Protein AF-A0A8S0Y8E7-F1 (afdb_monomer_lite)

Secondary structure (DSSP, 8-state):
-HHHHHHHHHHHHTTTSHHHHHHHHHHHHHHHHHHHHHHHTSHHHHS-TTTHHHHHHHHHHHHHHHHHHHHHHHHHHHHHHT-HHHHHHHHHHHHHHHHHHHHHS----GGGTTT-

Foldseek 3Di:
DLLLLVLLLVLLVVVVDNVRSVVSVVSNVVVVVVVVVVVVVPLPVPDPPVCSVVVVVVVVVVVVVCVVVLVVVLVVVCVVVVDPSVSSNVVSVVVVVVVVVVVVPDPPVPVVPVPD

Structure (mmCIF, N/CA/C/O backbone):
data_AF-A0A8S0Y8E7-F1
#
_entry.id   AF-A0A8S0Y8E7-F1
#
loop_
_atom_site.group_PDB
_atom_site.id
_atom_site.type_symbol
_atom_site.label_atom_id
_atom_site.label_alt_id
_atom_site.label_comp_id
_atom_site.label_asym_id
_atom_site.label_entity_id
_atom_site.label_seq_id
_atom_site.pdbx_PDB_ins_code
_atom_site.Cartn_x
_atom_site.Cartn_y
_atom_site.Cartn_z
_atom_site.occupancy
_atom_site.B_iso_or_equiv
_atom_site.auth_seq_id
_atom_site.auth_comp_id
_atom_site.auth_asym_id
_atom_site.auth_atom_id
_atom_site.pdbx_PDB_model_num
ATOM 1 N N . MET A 1 1 ? -1.283 -5.811 3.155 1.00 82.06 1 MET A N 1
ATOM 2 C CA . MET A 1 1 ? -0.397 -4.783 2.542 1.00 82.06 1 MET A CA 1
ATOM 3 C C . MET A 1 1 ? 0.954 -5.331 2.067 1.00 82.06 1 MET A C 1
ATOM 5 O O . MET A 1 1 ? 1.274 -5.126 0.906 1.00 82.06 1 MET A O 1
ATOM 9 N N . ILE A 1 2 ? 1.731 -6.058 2.885 1.00 86.06 2 ILE A N 1
ATOM 10 C CA . ILE A 1 2 ? 3.048 -6.605 2.469 1.00 86.06 2 ILE A CA 1
ATOM 11 C C . ILE A 1 2 ? 2.939 -7.553 1.265 1.00 86.06 2 ILE A C 1
ATOM 13 O O . ILE A 1 2 ? 3.641 -7.371 0.274 1.00 86.06 2 ILE A O 1
ATOM 17 N N . PHE A 1 3 ? 2.012 -8.517 1.305 1.00 87.06 3 PHE A N 1
ATOM 18 C CA . PHE A 1 3 ? 1.779 -9.439 0.185 1.00 87.06 3 PHE A CA 1
ATOM 19 C C . PHE A 1 3 ? 1.367 -8.719 -1.107 1.00 87.06 3 PHE A C 1
ATOM 21 O O . PHE A 1 3 ? 1.803 -9.098 -2.189 1.00 87.06 3 PHE A O 1
ATOM 28 N N . PHE A 1 4 ? 0.611 -7.623 -0.992 1.00 87.50 4 PHE A N 1
ATOM 29 C CA . PHE A 1 4 ? 0.233 -6.788 -2.132 1.00 87.50 4 PHE A CA 1
ATOM 30 C C . PHE A 1 4 ? 1.457 -6.113 -2.770 1.00 87.50 4 PHE A C 1
ATOM 32 O O . PHE A 1 4 ? 1.660 -6.221 -3.979 1.00 87.50 4 PHE A O 1
ATOM 39 N N . ALA A 1 5 ? 2.325 -5.502 -1.955 1.00 87.06 5 ALA A N 1
ATOM 40 C CA . ALA A 1 5 ? 3.561 -4.877 -2.427 1.00 87.06 5 ALA A CA 1
ATOM 41 C C . ALA A 1 5 ? 4.530 -5.893 -3.068 1.00 87.06 5 ALA A C 1
ATOM 43 O O . ALA A 1 5 ? 5.136 -5.607 -4.105 1.00 87.06 5 ALA A O 1
ATOM 44 N N . LEU A 1 6 ? 4.640 -7.100 -2.497 1.00 89.50 6 LEU A N 1
ATOM 45 C CA . LEU A 1 6 ? 5.446 -8.186 -3.066 1.00 89.50 6 LEU A CA 1
ATOM 46 C C . LEU A 1 6 ? 4.912 -8.629 -4.429 1.00 89.50 6 LEU A C 1
ATOM 48 O O . LEU A 1 6 ? 5.691 -8.774 -5.368 1.00 89.50 6 LEU A O 1
ATOM 52 N N . SER A 1 7 ? 3.593 -8.786 -4.557 1.00 87.25 7 SER A N 1
ATOM 53 C CA . SER A 1 7 ? 2.958 -9.187 -5.815 1.00 87.25 7 SER A CA 1
ATOM 54 C C . SER A 1 7 ? 3.204 -8.167 -6.933 1.00 87.25 7 SER A C 1
ATOM 56 O O . SER A 1 7 ? 3.567 -8.544 -8.046 1.00 87.25 7 SER A O 1
ATOM 58 N N . LEU A 1 8 ? 3.109 -6.866 -6.629 1.00 88.00 8 LEU A N 1
ATOM 59 C CA . LEU A 1 8 ? 3.435 -5.799 -7.585 1.00 88.00 8 LEU A CA 1
ATOM 60 C C . LEU A 1 8 ? 4.916 -5.818 -7.993 1.00 88.00 8 LEU A C 1
ATOM 62 O O . LEU A 1 8 ? 5.238 -5.724 -9.176 1.00 88.00 8 LEU A O 1
ATOM 66 N N . THR A 1 9 ? 5.821 -6.011 -7.033 1.00 88.38 9 THR A N 1
ATOM 67 C CA . THR A 1 9 ? 7.270 -6.079 -7.291 1.00 88.38 9 THR A CA 1
ATOM 68 C C . THR A 1 9 ? 7.636 -7.293 -8.156 1.00 88.38 9 THR A C 1
ATOM 70 O O . THR A 1 9 ? 8.441 -7.180 -9.085 1.00 88.38 9 THR A O 1
ATOM 73 N N . PHE A 1 10 ? 7.038 -8.460 -7.891 1.00 87.81 10 PHE A N 1
ATOM 74 C CA . PHE A 1 10 ? 7.271 -9.665 -8.689 1.00 87.81 10 PHE A CA 1
ATOM 75 C C . PHE A 1 10 ? 6.693 -9.553 -10.099 1.00 87.81 10 PHE A C 1
ATOM 77 O O . PHE A 1 10 ? 7.344 -10.002 -11.042 1.00 87.81 10 PHE A O 1
ATOM 84 N N . SER A 1 11 ? 5.544 -8.892 -10.269 1.00 89.69 11 SER A N 1
ATOM 85 C CA . SER A 1 11 ? 4.978 -8.627 -11.597 1.00 89.69 11 SER A CA 1
ATOM 86 C C . SER A 1 11 ? 5.977 -7.918 -12.524 1.00 89.69 11 SER A C 1
ATOM 88 O O . SER A 1 11 ? 6.164 -8.345 -13.666 1.00 89.69 11 SER A O 1
ATOM 90 N N . VAL A 1 12 ? 6.699 -6.912 -12.011 1.00 87.00 12 VAL A N 1
ATOM 91 C CA . VAL A 1 12 ? 7.732 -6.184 -12.772 1.00 87.00 12 VAL A CA 1
ATOM 92 C C . VAL A 1 12 ? 8.943 -7.069 -13.069 1.00 87.00 12 VAL A C 1
ATOM 94 O O . VAL A 1 12 ? 9.430 -7.103 -14.200 1.00 87.00 12 VAL A O 1
ATOM 97 N N . LYS A 1 13 ? 9.432 -7.823 -12.074 1.00 86.75 13 LYS A N 1
ATOM 98 C CA . LYS A 1 13 ? 10.605 -8.698 -12.253 1.00 86.75 13 LYS A CA 1
ATOM 99 C C . LYS A 1 13 ? 10.387 -9.787 -13.303 1.00 86.75 13 LYS A C 1
ATOM 101 O O . LYS A 1 13 ? 11.333 -10.149 -13.996 1.00 86.75 13 LYS A O 1
ATOM 106 N N . PHE A 1 14 ? 9.162 -10.290 -13.436 1.00 86.62 14 PHE A N 1
ATOM 107 C CA . PHE A 1 14 ? 8.825 -11.353 -14.381 1.00 86.62 14 PHE A CA 1
ATOM 108 C C . PHE A 1 14 ? 8.255 -10.852 -15.716 1.00 86.62 14 PHE A C 1
ATOM 110 O O . PHE A 1 14 ? 7.732 -11.667 -16.473 1.00 86.62 14 PHE A O 1
ATOM 117 N N . LYS A 1 15 ? 8.437 -9.565 -16.071 1.00 81.12 15 LYS A N 1
ATOM 118 C CA . LYS A 1 15 ? 7.874 -8.972 -17.305 1.00 81.12 15 LYS A CA 1
ATOM 119 C C . LYS A 1 15 ? 8.235 -9.693 -18.607 1.00 81.12 15 LYS A C 1
ATOM 121 O O . LYS A 1 15 ? 7.530 -9.547 -19.598 1.00 81.12 15 LYS A O 1
ATOM 126 N N . ALA A 1 16 ? 9.325 -10.466 -18.613 1.00 83.00 16 ALA A N 1
ATOM 127 C CA . ALA A 1 16 ? 9.723 -11.291 -19.752 1.00 83.00 16 ALA A CA 1
ATOM 128 C C . ALA A 1 16 ? 8.691 -12.388 -20.084 1.00 83.00 16 ALA A C 1
ATOM 130 O O . ALA A 1 16 ? 8.567 -12.773 -21.242 1.00 83.00 16 ALA A O 1
ATOM 131 N N . ASN A 1 17 ? 7.931 -12.863 -19.090 1.00 88.12 17 ASN A N 1
ATOM 132 C CA . ASN A 1 17 ? 6.866 -13.850 -19.249 1.00 88.12 17 ASN A CA 1
ATOM 133 C C . ASN A 1 17 ? 5.516 -13.225 -18.874 1.00 88.12 17 ASN A C 1
ATOM 135 O O . ASN A 1 17 ? 5.130 -13.211 -17.704 1.00 88.12 17 ASN A O 1
ATOM 139 N N . ILE A 1 18 ? 4.775 -12.760 -19.885 1.00 88.00 18 ILE A N 1
ATOM 140 C CA . ILE A 1 18 ? 3.483 -12.061 -19.733 1.00 88.00 18 ILE A CA 1
ATOM 141 C C . ILE A 1 18 ? 2.507 -12.829 -18.829 1.00 88.00 18 ILE A C 1
ATOM 143 O O . ILE A 1 18 ? 1.891 -12.231 -17.949 1.00 88.00 18 ILE A O 1
ATOM 147 N N . TRP A 1 19 ? 2.396 -14.150 -18.999 1.00 92.25 19 TRP A N 1
ATOM 148 C CA . TRP A 1 19 ? 1.500 -14.994 -18.201 1.00 92.25 19 TRP A CA 1
ATOM 149 C C . TRP A 1 19 ? 1.831 -14.953 -16.706 1.00 92.25 19 TRP A C 1
ATOM 151 O O . TRP A 1 19 ? 0.936 -14.811 -15.876 1.00 92.25 19 TRP A O 1
ATOM 161 N N . THR A 1 20 ? 3.118 -15.012 -16.359 1.00 87.06 20 THR A N 1
ATOM 162 C CA . THR A 1 20 ? 3.581 -14.966 -14.969 1.00 87.06 20 THR A CA 1
ATOM 163 C C . THR A 1 20 ? 3.321 -13.595 -14.347 1.00 87.06 20 THR A C 1
ATOM 165 O O . THR A 1 20 ? 2.785 -13.520 -13.241 1.00 87.06 20 THR A O 1
ATOM 168 N N . SER A 1 21 ? 3.623 -12.504 -15.060 1.00 88.31 21 SER A N 1
ATOM 169 C CA . SER A 1 21 ? 3.301 -11.147 -14.594 1.00 88.31 21 SER A CA 1
ATOM 170 C C . SER A 1 21 ? 1.799 -10.942 -14.402 1.00 88.31 21 SER A C 1
ATOM 172 O O . SER A 1 21 ? 1.382 -10.344 -13.411 1.00 88.31 21 SER A O 1
ATOM 174 N N . TYR A 1 22 ? 0.974 -11.483 -15.300 1.00 89.62 22 TYR A N 1
ATOM 175 C CA . TYR A 1 22 ? -0.479 -11.374 -15.202 1.00 89.62 22 TYR A CA 1
ATOM 176 C C . TYR A 1 22 ? -1.037 -12.082 -13.962 1.00 89.62 22 TYR A C 1
ATOM 178 O O . TYR A 1 22 ? -1.868 -11.513 -13.255 1.00 89.62 22 TYR A O 1
ATOM 186 N N . VAL A 1 23 ? -0.533 -13.276 -13.633 1.00 93.62 23 VAL A N 1
ATOM 187 C CA . VAL A 1 23 ? -0.915 -13.984 -12.398 1.00 93.62 23 VAL A CA 1
ATOM 188 C C . VAL A 1 23 ? -0.565 -13.156 -11.159 1.00 93.62 23 VAL A C 1
ATOM 190 O O . VAL A 1 23 ? -1.394 -13.016 -10.260 1.00 93.62 23 VAL A O 1
ATOM 193 N N . PHE A 1 24 ? 0.623 -12.545 -11.116 1.00 91.12 24 PHE A N 1
ATOM 194 C CA . PHE A 1 24 ? 1.003 -11.669 -10.004 1.00 91.12 24 PHE A CA 1
ATOM 195 C C . PHE A 1 24 ? 0.159 -10.388 -9.931 1.00 91.12 24 PHE A C 1
ATOM 197 O O . PHE A 1 24 ? -0.145 -9.929 -8.829 1.00 91.12 24 PHE A O 1
ATOM 204 N N . LEU A 1 25 ? -0.277 -9.826 -11.061 1.00 89.75 25 LEU A N 1
ATOM 205 C CA . LEU A 1 25 ? -1.231 -8.709 -11.069 1.00 89.75 25 LEU A CA 1
ATOM 206 C C . LEU A 1 25 ? -2.610 -9.129 -10.552 1.00 89.75 25 LEU A C 1
ATOM 208 O O . LEU A 1 25 ? -3.205 -8.408 -9.753 1.00 89.75 25 LEU A O 1
ATOM 212 N N . ALA A 1 26 ? -3.099 -10.306 -10.943 1.00 92.50 26 ALA A N 1
ATOM 213 C CA . ALA A 1 26 ? -4.367 -10.834 -10.450 1.00 92.50 26 ALA A CA 1
ATOM 214 C C . ALA A 1 26 ? -4.326 -11.078 -8.931 1.00 92.50 26 ALA A C 1
ATOM 216 O O . ALA A 1 26 ? -5.235 -10.663 -8.212 1.00 92.50 26 ALA A O 1
ATOM 217 N N . LEU A 1 27 ? -3.235 -11.663 -8.423 1.00 91.25 27 LEU A N 1
ATOM 218 C CA . LEU A 1 27 ? -3.002 -11.820 -6.982 1.00 91.25 27 LEU A CA 1
ATOM 219 C C . LEU A 1 27 ? -2.957 -10.471 -6.259 1.00 91.25 27 LEU A C 1
ATOM 221 O O . LEU A 1 27 ? -3.520 -10.330 -5.174 1.00 91.25 27 LEU A O 1
ATOM 225 N N . ALA A 1 28 ? -2.343 -9.460 -6.875 1.00 89.75 28 ALA A N 1
ATOM 226 C CA . ALA A 1 28 ? -2.333 -8.107 -6.340 1.00 89.75 28 ALA A CA 1
ATOM 227 C C . ALA A 1 28 ? -3.771 -7.559 -6.185 1.00 89.75 28 ALA A C 1
ATOM 229 O O . ALA A 1 28 ? -4.097 -6.970 -5.154 1.00 89.75 28 ALA A O 1
ATOM 230 N N . GLY A 1 29 ? -4.650 -7.846 -7.153 1.00 88.44 29 GLY A N 1
ATOM 231 C CA . GLY A 1 29 ? -6.087 -7.558 -7.089 1.00 88.44 29 GLY A CA 1
ATOM 232 C C . GLY A 1 29 ? -6.807 -8.243 -5.920 1.00 88.44 29 GLY A C 1
ATOM 233 O O . GLY A 1 29 ? -7.616 -7.623 -5.239 1.00 88.44 29 GLY A O 1
ATOM 234 N N . VAL A 1 30 ? -6.480 -9.496 -5.610 1.00 90.12 30 VAL A N 1
ATOM 235 C CA . VAL A 1 30 ? -7.060 -10.182 -4.440 1.00 90.12 30 VAL A CA 1
ATOM 236 C C . VAL A 1 30 ? -6.627 -9.502 -3.135 1.00 90.12 30 VAL A C 1
ATOM 238 O O . VAL A 1 30 ? -7.451 -9.250 -2.255 1.00 90.12 30 VAL A O 1
ATOM 241 N N . PHE A 1 31 ? -5.347 -9.140 -3.01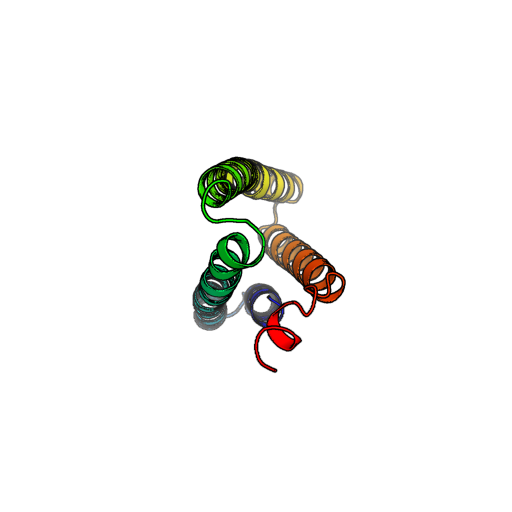6 1.00 88.69 31 PHE A N 1
ATOM 242 C CA . PHE A 1 31 ? -4.809 -8.553 -1.787 1.00 88.69 31 PHE A CA 1
ATOM 243 C C . PHE A 1 31 ? -5.304 -7.133 -1.487 1.00 88.69 31 PHE A C 1
ATOM 245 O O . PHE A 1 31 ? -5.252 -6.721 -0.326 1.00 88.69 31 PHE A O 1
ATOM 252 N N . ILE A 1 32 ? -5.776 -6.373 -2.483 1.00 85.56 32 ILE A N 1
ATOM 253 C CA . ILE A 1 32 ? -6.344 -5.041 -2.222 1.00 85.56 32 ILE A CA 1
ATOM 254 C C . ILE A 1 32 ? -7.708 -5.129 -1.520 1.00 85.56 32 ILE A C 1
ATOM 256 O O . ILE A 1 32 ? -8.016 -4.289 -0.674 1.00 85.56 32 ILE A O 1
ATOM 260 N N . HIS A 1 33 ? -8.499 -6.169 -1.806 1.00 86.12 33 HIS A N 1
ATOM 261 C CA . HIS A 1 33 ? -9.830 -6.342 -1.218 1.00 86.12 33 HIS A CA 1
ATOM 262 C C . HIS A 1 33 ? -9.783 -6.734 0.263 1.00 86.12 33 HIS A C 1
ATOM 264 O O . HIS A 1 33 ? -10.649 -6.316 1.029 1.00 86.12 33 HIS A O 1
ATOM 270 N N . ASP A 1 34 ? -8.752 -7.470 0.680 1.00 82.75 34 ASP A N 1
ATOM 271 C CA . ASP A 1 34 ? -8.552 -7.884 2.075 1.00 82.75 34 ASP A CA 1
ATOM 272 C C . ASP A 1 34 ? -8.424 -6.685 3.036 1.00 82.75 34 ASP A C 1
ATOM 274 O O . ASP A 1 34 ? -8.999 -6.668 4.121 1.00 82.75 34 ASP A O 1
ATOM 278 N N . TYR A 1 35 ? -7.747 -5.616 2.607 1.00 77.25 35 TYR A N 1
ATOM 279 C CA . TYR A 1 35 ? -7.599 -4.404 3.419 1.00 77.25 35 TYR A CA 1
ATOM 280 C C . TYR A 1 35 ? -8.923 -3.645 3.610 1.00 77.25 35 TYR A C 1
ATOM 282 O O . TYR A 1 35 ? -9.154 -3.054 4.668 1.00 77.25 35 TYR A O 1
ATOM 290 N N . TYR A 1 36 ? -9.800 -3.664 2.603 1.00 82.38 36 TYR A N 1
ATOM 291 C CA . TYR A 1 36 ? -11.046 -2.899 2.622 1.00 82.38 36 TYR A CA 1
ATOM 292 C C . TYR A 1 36 ? -11.957 -3.333 3.781 1.00 82.38 36 TYR A C 1
ATOM 294 O O . TYR A 1 36 ? -12.533 -2.486 4.461 1.00 82.38 36 TYR A O 1
ATOM 302 N N . SER A 1 37 ? -12.045 -4.637 4.058 1.00 81.50 37 SER A N 1
ATOM 303 C CA . SER A 1 37 ? -12.906 -5.173 5.122 1.00 81.50 37 SER A CA 1
ATOM 304 C C . SER A 1 37 ? -12.475 -4.703 6.518 1.00 81.50 37 SER A C 1
ATOM 306 O O . SER A 1 37 ? -13.301 -4.217 7.290 1.00 81.50 37 SER A O 1
ATOM 308 N N . SER A 1 38 ? -11.174 -4.766 6.812 1.00 82.44 38 SER A N 1
ATOM 309 C CA . SER A 1 38 ? -10.608 -4.358 8.105 1.00 82.44 38 SER A CA 1
ATOM 310 C C . SER A 1 38 ? -10.706 -2.847 8.329 1.00 82.44 38 SER A C 1
ATOM 312 O O . SER A 1 38 ? -10.922 -2.386 9.451 1.00 82.44 38 SER A O 1
ATOM 314 N N . PHE A 1 39 ? -10.582 -2.058 7.259 1.00 84.19 39 PHE A N 1
ATOM 315 C CA . PHE A 1 39 ? -10.671 -0.605 7.347 1.00 84.19 39 PHE A CA 1
ATOM 316 C C . PHE A 1 39 ? -12.078 -0.134 7.737 1.00 84.19 39 PHE A C 1
ATOM 318 O O . PHE A 1 39 ? -12.222 0.698 8.629 1.00 84.19 39 PHE A O 1
ATOM 325 N N . TRP A 1 40 ? -13.131 -0.694 7.133 1.00 84.44 40 TRP A N 1
ATOM 326 C CA . TRP A 1 40 ? -14.507 -0.252 7.402 1.00 84.44 40 TRP A CA 1
ATOM 327 C C . TRP A 1 40 ? -15.103 -0.776 8.710 1.00 84.44 40 TRP A C 1
ATOM 329 O O . TRP A 1 40 ? -16.096 -0.218 9.177 1.00 84.44 40 TRP A O 1
ATOM 339 N N . SER A 1 41 ? -14.488 -1.774 9.350 1.00 84.38 41 SER A N 1
ATOM 340 C CA . SER A 1 41 ? -14.852 -2.157 10.721 1.00 84.38 41 SER A CA 1
ATOM 341 C C . SER A 1 41 ? -14.373 -1.164 11.782 1.00 84.38 41 SER A C 1
ATOM 343 O O . SER A 1 41 ? -14.869 -1.195 12.903 1.00 84.38 41 SER A O 1
ATOM 345 N N . LEU A 1 42 ? -13.430 -0.279 11.447 1.00 83.12 42 LEU A N 1
ATOM 346 C CA . LEU A 1 42 ? -12.764 0.580 12.422 1.00 83.12 42 LEU A CA 1
ATOM 347 C C . LEU A 1 42 ? -13.594 1.803 12.873 1.00 83.12 42 LEU A C 1
ATOM 349 O O . LEU A 1 42 ? -13.690 2.021 14.080 1.00 83.12 42 LEU A O 1
ATOM 353 N N . PRO A 1 43 ? -14.235 2.590 11.982 1.00 84.31 43 PRO A N 1
ATOM 354 C CA . PRO A 1 43 ? -15.024 3.753 12.392 1.00 84.31 43 PRO A CA 1
ATOM 355 C C . PRO A 1 43 ? -16.108 3.473 13.448 1.00 84.31 43 PRO A C 1
ATOM 357 O O . PRO A 1 43 ? -16.164 4.226 14.418 1.00 84.31 43 PRO A O 1
ATOM 360 N N . PRO A 1 44 ? -16.939 2.413 13.346 1.00 83.50 44 PRO A N 1
ATOM 361 C CA . PRO A 1 44 ? -17.954 2.139 14.367 1.00 83.50 44 PRO A CA 1
ATOM 362 C C . PRO A 1 44 ? -17.370 1.664 15.707 1.00 83.50 44 PRO A C 1
ATOM 364 O O . PRO A 1 44 ? -18.086 1.652 16.699 1.00 83.50 44 PRO A O 1
ATOM 367 N N . MET A 1 45 ? -16.093 1.266 15.754 1.00 82.50 45 MET A N 1
ATOM 368 C CA . MET A 1 45 ? -15.407 0.916 17.006 1.00 82.50 45 MET A CA 1
ATOM 369 C C . MET A 1 45 ? -14.780 2.130 17.700 1.00 82.50 45 MET A C 1
ATOM 371 O O . MET A 1 45 ? -14.543 2.082 18.903 1.00 82.50 45 MET A O 1
ATOM 375 N N . LEU A 1 46 ? -14.462 3.188 16.948 1.00 82.50 46 LEU A N 1
ATOM 376 C CA . LEU A 1 46 ? -13.778 4.379 17.462 1.00 82.50 46 LEU A CA 1
ATOM 377 C C . LEU A 1 46 ? -14.728 5.536 17.780 1.00 82.50 46 LEU A C 1
ATOM 379 O O . LEU A 1 46 ? -14.389 6.390 18.593 1.00 82.50 46 LEU A O 1
ATOM 383 N N . PHE A 1 47 ? -15.884 5.581 17.121 1.00 83.19 47 PHE A N 1
ATOM 384 C CA . PHE A 1 47 ? -16.834 6.682 17.206 1.00 83.19 47 PHE A CA 1
ATOM 385 C C . PHE A 1 47 ? -18.194 6.194 17.702 1.00 83.19 47 PHE A C 1
ATOM 387 O O . PHE A 1 47 ? -18.660 5.130 17.297 1.00 83.19 47 PHE A O 1
ATOM 394 N N . GLU A 1 48 ? -18.850 7.004 18.534 1.00 83.56 48 GLU A N 1
ATOM 395 C CA . GLU A 1 48 ? -20.245 6.786 18.920 1.00 83.56 48 GLU A CA 1
ATOM 396 C C . GLU A 1 48 ? -21.158 6.796 17.686 1.00 83.56 48 GLU A C 1
ATOM 398 O O . GLU A 1 48 ? -20.859 7.429 16.666 1.00 83.56 48 GLU A O 1
ATOM 403 N N . SER A 1 49 ? -22.289 6.093 17.768 1.00 81.94 49 SER A N 1
ATOM 404 C CA . SER A 1 49 ? -23.195 5.890 16.630 1.00 81.94 49 SER A CA 1
ATOM 405 C C . SER A 1 49 ? -23.698 7.190 15.998 1.00 81.94 49 SER A C 1
ATOM 407 O O . SER A 1 49 ? -23.971 7.195 14.801 1.00 81.94 49 SER A O 1
ATOM 409 N N . ASP A 1 50 ? -23.782 8.272 16.776 1.00 87.06 50 ASP A N 1
ATOM 410 C CA . ASP A 1 50 ? -24.274 9.579 16.326 1.00 87.06 50 ASP A CA 1
ATOM 411 C C . ASP A 1 50 ? -23.270 10.307 15.409 1.00 87.06 50 ASP A C 1
ATOM 413 O O . ASP A 1 50 ? -23.653 10.935 14.430 1.00 87.06 50 ASP A O 1
ATOM 417 N N . VAL A 1 51 ? -21.960 10.140 15.644 1.00 89.00 51 VAL A N 1
ATOM 418 C CA . VAL A 1 51 ? -20.890 10.811 14.869 1.00 89.00 51 VAL A CA 1
ATOM 419 C C . VAL A 1 51 ? -20.163 9.880 13.887 1.00 89.00 51 VAL A C 1
ATOM 421 O O . VAL A 1 51 ? -19.345 10.318 13.074 1.00 89.00 51 VAL A O 1
ATOM 424 N N . SER A 1 52 ? -20.468 8.579 13.912 1.00 85.88 52 SER A N 1
ATOM 425 C CA . SER A 1 52 ? -19.850 7.575 13.032 1.00 85.88 52 SER A CA 1
ATOM 426 C C . SER A 1 52 ? -20.148 7.820 11.544 1.00 85.88 52 SER A C 1
ATOM 428 O O . SER A 1 52 ? -19.298 7.565 10.684 1.00 85.88 52 SER A O 1
ATOM 430 N N . GLY A 1 53 ? -21.337 8.344 11.222 1.00 89.38 53 GLY A N 1
ATOM 431 C CA . GLY A 1 53 ? -21.722 8.704 9.853 1.00 89.38 53 GLY A CA 1
ATOM 432 C C . GLY A 1 53 ? -20.847 9.817 9.272 1.00 89.38 53 GLY A C 1
ATOM 433 O O . GLY A 1 53 ? -20.278 9.653 8.189 1.00 89.38 53 GLY A O 1
ATOM 434 N N . ASP A 1 54 ? -20.665 10.894 10.034 1.00 90.38 54 ASP A N 1
ATOM 435 C CA . ASP A 1 54 ? -19.861 12.054 9.640 1.00 90.38 54 ASP A CA 1
ATOM 436 C C . ASP A 1 54 ? -18.384 11.685 9.468 1.00 90.38 54 ASP A C 1
ATOM 438 O O . ASP A 1 54 ? -17.757 12.041 8.465 1.00 90.38 54 ASP A O 1
ATOM 442 N N . ALA A 1 55 ? -17.843 10.877 10.388 1.00 90.19 55 ALA A N 1
ATOM 443 C CA . ALA A 1 55 ? -16.480 10.360 10.289 1.00 90.19 55 ALA A CA 1
ATOM 444 C C . ALA A 1 55 ? -16.272 9.530 9.008 1.00 90.19 55 ALA A C 1
ATOM 446 O O . ALA A 1 55 ? -15.283 9.716 8.293 1.00 90.19 55 ALA A O 1
ATOM 447 N N . ARG A 1 56 ? -17.220 8.645 8.665 1.00 89.38 56 ARG A N 1
ATOM 448 C CA . ARG A 1 56 ? -17.173 7.854 7.420 1.00 89.38 56 ARG A CA 1
ATOM 449 C C . ARG A 1 56 ? -17.264 8.737 6.174 1.00 89.38 56 ARG A C 1
ATOM 451 O O . ARG A 1 56 ? -16.567 8.461 5.196 1.00 89.38 56 ARG A O 1
ATOM 458 N N . GLY A 1 57 ? -18.082 9.789 6.208 1.00 92.44 57 GLY A N 1
ATOM 459 C CA . GLY A 1 57 ? -18.192 10.771 5.126 1.00 92.44 57 GLY A CA 1
ATOM 460 C C . GLY A 1 57 ? -16.880 11.520 4.889 1.00 92.44 57 GLY A C 1
ATOM 461 O O . GLY A 1 57 ? -16.403 11.591 3.754 1.00 92.44 57 GLY A O 1
ATOM 462 N N . PHE A 1 58 ? -16.247 11.995 5.962 1.00 92.81 58 PHE A N 1
ATOM 463 C CA . PHE A 1 58 ? -14.951 12.671 5.898 1.00 92.81 58 PHE A CA 1
ATOM 464 C C . PHE A 1 58 ? -13.844 11.761 5.343 1.00 92.81 58 PHE A C 1
ATOM 466 O O . PHE A 1 58 ? -13.110 12.151 4.432 1.00 92.81 58 PHE A O 1
ATOM 473 N N . ILE A 1 59 ? -13.775 10.515 5.828 1.00 92.00 59 ILE A N 1
ATOM 474 C CA . ILE A 1 59 ? -12.848 9.493 5.321 1.00 92.00 59 ILE A CA 1
ATOM 475 C C . ILE A 1 59 ? -13.047 9.265 3.820 1.00 92.00 59 ILE A C 1
ATOM 477 O O . ILE A 1 59 ? -12.068 9.209 3.077 1.00 92.00 59 ILE A O 1
ATOM 481 N N . ASN A 1 60 ? -14.296 9.151 3.360 1.00 91.62 60 ASN A N 1
ATOM 482 C CA . ASN A 1 60 ? -14.588 8.958 1.942 1.00 91.62 60 ASN A CA 1
ATOM 483 C C . ASN A 1 60 ? -14.149 10.168 1.103 1.00 91.62 60 ASN A C 1
ATOM 485 O O . ASN A 1 60 ? -13.557 9.992 0.042 1.00 91.62 60 ASN A O 1
ATOM 489 N N . GLY A 1 61 ? -14.349 11.390 1.607 1.00 94.38 61 GLY A N 1
ATOM 490 C CA . GLY A 1 61 ? -13.852 12.608 0.962 1.00 94.38 61 GLY A CA 1
ATOM 491 C C . GLY A 1 61 ? -12.333 12.583 0.755 1.00 94.38 61 GLY A C 1
ATOM 492 O O . GLY A 1 61 ? -11.855 12.806 -0.359 1.00 94.38 61 GLY A O 1
ATOM 493 N N . ILE A 1 62 ? -11.572 12.222 1.794 1.00 94.69 62 ILE A N 1
ATOM 494 C CA . ILE A 1 62 ? -10.114 12.031 1.686 1.00 94.69 62 ILE A CA 1
ATOM 495 C C . ILE A 1 62 ? -9.779 10.882 0.725 1.00 94.69 62 ILE A C 1
ATOM 497 O O . ILE A 1 62 ? -8.854 11.003 -0.079 1.00 94.69 62 ILE A O 1
ATOM 501 N N . GLY A 1 63 ? -10.537 9.785 0.767 1.00 90.62 63 GLY A N 1
ATOM 502 C CA . GLY A 1 63 ? -10.377 8.641 -0.131 1.00 90.62 63 GLY A CA 1
ATOM 503 C C . GLY A 1 63 ? -10.518 9.026 -1.604 1.00 90.62 63 GLY A C 1
ATOM 504 O O . GLY A 1 63 ? -9.674 8.651 -2.418 1.00 90.62 63 GLY A O 1
ATOM 505 N N . CYS A 1 64 ? -11.520 9.836 -1.947 1.00 93.44 64 CYS A N 1
ATOM 506 C CA . CYS A 1 64 ? -11.703 10.362 -3.299 1.00 93.44 64 CYS A CA 1
ATOM 507 C C . CYS A 1 64 ? -10.542 11.271 -3.728 1.00 93.44 64 CYS A C 1
ATOM 509 O O . CYS A 1 64 ? -10.059 11.149 -4.855 1.00 93.44 64 CYS A O 1
ATOM 511 N N . LEU A 1 65 ? -10.048 12.136 -2.834 1.00 95.12 65 LEU A N 1
ATOM 512 C CA . LEU A 1 65 ? -8.874 12.973 -3.110 1.00 95.12 65 LEU A CA 1
ATOM 513 C C . LEU A 1 65 ? -7.623 12.125 -3.362 1.00 95.12 65 LEU A C 1
ATOM 515 O O . LEU A 1 65 ? -6.906 12.361 -4.333 1.00 95.12 65 LEU A O 1
ATOM 519 N N . GLY A 1 66 ? -7.385 11.099 -2.542 1.00 90.75 66 GLY A N 1
ATOM 520 C CA . GLY A 1 66 ? -6.295 10.145 -2.753 1.00 90.75 66 GLY A CA 1
ATOM 521 C C . GLY A 1 66 ? -6.438 9.374 -4.069 1.00 90.75 66 GLY A C 1
ATOM 522 O O . GLY A 1 66 ? -5.455 9.201 -4.790 1.00 90.75 66 GLY A O 1
ATOM 523 N N . GLY A 1 67 ? -7.665 8.979 -4.420 1.00 90.06 67 GLY A N 1
ATOM 524 C CA . GLY A 1 67 ? -7.993 8.318 -5.685 1.00 90.06 67 GLY A CA 1
ATOM 525 C C . GLY A 1 67 ? -7.757 9.190 -6.921 1.00 90.06 67 GLY A C 1
ATOM 526 O O . GLY A 1 67 ? -7.472 8.656 -7.988 1.00 90.06 67 GLY A O 1
ATOM 527 N N . PHE A 1 68 ? -7.810 10.516 -6.780 1.00 93.00 68 PHE A N 1
ATOM 528 C CA . PHE A 1 68 ? -7.455 11.456 -7.842 1.00 93.00 68 PHE A CA 1
ATOM 529 C C . PHE A 1 68 ? -5.945 11.742 -7.885 1.00 93.00 68 PHE A C 1
ATOM 531 O O . PHE A 1 68 ? -5.308 11.616 -8.931 1.00 93.00 68 PHE A O 1
ATOM 538 N N . ILE A 1 69 ? -5.353 12.091 -6.739 1.00 94.44 69 ILE A N 1
ATOM 539 C CA . ILE A 1 69 ? -3.949 12.517 -6.639 1.00 94.44 69 ILE A CA 1
ATOM 540 C C . ILE A 1 69 ? -2.989 11.356 -6.930 1.00 94.44 69 ILE A C 1
ATOM 542 O O . ILE A 1 69 ? -1.977 11.550 -7.603 1.00 94.44 69 ILE A O 1
ATOM 546 N N . GLY A 1 70 ? -3.294 10.146 -6.453 1.00 91.19 70 GLY A N 1
ATOM 547 C CA . GLY A 1 70 ? -2.421 8.978 -6.585 1.00 91.19 70 GLY A CA 1
ATOM 548 C C . GLY A 1 70 ? -2.099 8.625 -8.044 1.00 91.19 70 GLY A C 1
ATOM 549 O O . GLY A 1 70 ? -0.929 8.691 -8.431 1.00 91.19 70 GLY A O 1
ATOM 550 N N . PRO A 1 71 ? -3.102 8.296 -8.883 1.00 91.25 71 PRO A N 1
ATOM 551 C CA . PRO A 1 71 ? -2.887 7.988 -10.296 1.00 91.25 71 PRO A CA 1
ATOM 552 C C . PRO A 1 71 ? -2.288 9.157 -11.079 1.00 91.25 71 PRO A C 1
ATOM 554 O O . PRO A 1 71 ? -1.470 8.928 -11.967 1.00 91.25 71 PRO A O 1
ATOM 557 N N . TYR A 1 72 ? -2.644 10.399 -10.734 1.00 93.06 72 TYR A N 1
ATOM 558 C CA . TYR A 1 72 ? -2.073 11.589 -11.362 1.00 93.06 72 TYR A CA 1
ATOM 559 C C . TYR A 1 72 ? -0.557 11.683 -11.140 1.00 93.06 72 TYR A C 1
ATOM 561 O O . TYR A 1 72 ? 0.202 11.801 -12.102 1.00 93.06 72 TYR A O 1
ATOM 569 N N . LEU A 1 73 ? -0.094 11.560 -9.891 1.00 92.00 73 LEU A N 1
ATOM 570 C CA . LEU A 1 73 ? 1.337 11.599 -9.570 1.00 92.00 73 LEU A CA 1
ATOM 571 C C . LEU A 1 73 ? 2.095 10.420 -10.189 1.00 92.00 73 LEU A C 1
ATOM 573 O O . LEU A 1 73 ? 3.166 10.613 -10.764 1.00 92.00 73 LEU A O 1
ATOM 577 N N . VAL A 1 74 ? 1.533 9.209 -10.112 1.00 92.06 74 VAL A N 1
ATOM 578 C CA . VAL A 1 74 ? 2.134 8.017 -10.731 1.00 92.06 74 VAL A CA 1
ATOM 579 C C . VAL A 1 74 ? 2.252 8.199 -12.247 1.00 92.06 74 VAL A C 1
ATOM 581 O O . VAL A 1 74 ? 3.316 7.945 -12.810 1.00 92.06 74 VAL A O 1
ATOM 584 N N . GLY A 1 75 ? 1.202 8.703 -12.899 1.00 90.56 75 GLY A N 1
ATOM 585 C CA . GLY A 1 75 ? 1.183 8.977 -14.334 1.00 90.56 75 GLY A CA 1
ATOM 586 C C . GLY A 1 75 ? 2.194 10.045 -14.754 1.00 90.56 75 GLY A C 1
ATOM 587 O O . GLY A 1 75 ? 2.907 9.854 -15.742 1.00 90.56 75 GLY A O 1
ATOM 588 N N . LEU A 1 76 ? 2.326 11.132 -13.984 1.00 92.81 76 LEU A N 1
ATOM 589 C CA . LEU A 1 76 ? 3.354 12.148 -14.224 1.00 92.81 76 LEU A CA 1
ATOM 590 C C . LEU A 1 76 ? 4.753 11.533 -14.170 1.00 92.81 76 LEU A C 1
ATOM 592 O O . LEU A 1 76 ? 5.532 11.703 -15.107 1.00 92.81 76 LEU A O 1
ATOM 596 N N . VAL A 1 77 ? 5.065 10.773 -13.118 1.00 90.62 77 VAL A N 1
ATOM 597 C CA . VAL A 1 77 ? 6.388 10.150 -12.983 1.00 90.62 77 VAL A CA 1
ATOM 598 C C . VAL A 1 77 ? 6.647 9.148 -14.107 1.00 90.62 77 VAL A C 1
ATOM 600 O O . VAL A 1 77 ? 7.737 9.151 -14.678 1.00 90.62 77 VAL A O 1
ATOM 603 N N . MET A 1 78 ? 5.656 8.338 -14.489 1.00 91.81 78 MET A N 1
ATOM 604 C CA . MET A 1 78 ? 5.771 7.429 -15.637 1.00 91.81 78 MET A CA 1
ATOM 605 C C . MET A 1 78 ? 6.030 8.182 -16.948 1.00 91.81 78 MET A C 1
ATOM 607 O O . MET A 1 78 ? 6.827 7.717 -17.759 1.00 91.81 78 MET A O 1
ATOM 611 N N . THR A 1 79 ? 5.411 9.350 -17.141 1.00 90.69 79 THR A N 1
ATOM 612 C CA . THR A 1 79 ? 5.597 10.183 -18.342 1.00 90.69 79 THR A CA 1
ATOM 613 C C . THR A 1 79 ? 6.999 10.789 -18.390 1.00 90.69 79 THR A C 1
ATOM 615 O O . THR A 1 79 ? 7.664 10.724 -19.420 1.00 90.69 79 THR A O 1
ATOM 618 N N . TYR A 1 80 ? 7.495 11.321 -17.269 1.00 90.44 80 TYR A N 1
ATOM 619 C CA . TYR A 1 80 ? 8.851 11.878 -17.193 1.00 90.44 80 TYR A CA 1
ATOM 620 C C . TYR A 1 80 ? 9.945 10.811 -17.312 1.00 90.44 80 TYR A C 1
ATOM 622 O O . TYR A 1 80 ? 10.998 11.067 -17.893 1.00 90.44 80 TYR A O 1
ATOM 630 N N . THR A 1 81 ? 9.713 9.619 -16.763 1.00 88.94 81 THR A N 1
ATOM 631 C CA . THR A 1 81 ? 10.701 8.528 -16.763 1.00 88.94 81 THR A CA 1
ATOM 632 C C . THR A 1 81 ? 10.596 7.595 -17.970 1.00 88.94 81 THR A C 1
ATOM 634 O O . THR A 1 81 ? 11.482 6.764 -18.160 1.00 88.94 81 THR A O 1
ATOM 637 N N . ASN A 1 82 ? 9.538 7.714 -18.782 1.00 86.62 82 ASN A N 1
ATOM 638 C CA . ASN A 1 82 ? 9.203 6.804 -19.886 1.00 86.62 82 ASN A CA 1
ATOM 639 C C . ASN A 1 82 ? 9.193 5.313 -19.489 1.00 86.62 82 ASN A C 1
ATOM 641 O O . ASN A 1 82 ? 9.466 4.438 -20.311 1.00 86.62 82 ASN A O 1
ATOM 645 N N . SER A 1 83 ? 8.889 5.000 -18.225 1.00 83.81 83 SER A N 1
ATOM 646 C CA . SER A 1 83 ? 8.952 3.632 -17.710 1.00 83.81 83 SER A CA 1
ATOM 647 C C . SER A 1 83 ? 7.768 3.295 -16.814 1.00 83.81 83 SER A C 1
ATOM 649 O O . SER A 1 83 ? 7.576 3.864 -15.738 1.00 83.81 83 SER A O 1
ATOM 651 N N . SER A 1 84 ? 6.993 2.300 -17.240 1.00 82.38 84 SER A N 1
ATOM 652 C CA . SER A 1 84 ? 5.873 1.761 -16.465 1.00 82.38 84 SER A CA 1
ATOM 653 C C . SER A 1 84 ? 6.326 0.957 -15.243 1.00 82.38 84 SER A C 1
ATOM 655 O O . SER A 1 84 ? 5.596 0.878 -14.255 1.00 82.38 84 SER A O 1
ATOM 657 N N . ASP A 1 85 ? 7.548 0.419 -15.279 1.00 87.00 85 ASP A N 1
ATOM 658 C CA . ASP A 1 85 ? 8.148 -0.337 -14.175 1.00 87.00 85 ASP A CA 1
ATOM 659 C C . ASP A 1 85 ? 8.303 0.560 -12.933 1.00 87.00 85 ASP A C 1
ATOM 661 O O . ASP A 1 85 ? 8.008 0.148 -11.810 1.00 87.00 85 ASP A O 1
ATOM 665 N N . ILE A 1 86 ? 8.692 1.824 -13.139 1.00 86.94 86 ILE A N 1
ATOM 666 C CA . ILE A 1 86 ? 8.854 2.815 -12.065 1.00 86.94 86 ILE A CA 1
ATOM 667 C C . ILE A 1 86 ? 7.510 3.131 -11.402 1.00 86.94 86 ILE A C 1
ATOM 669 O O . ILE A 1 86 ? 7.446 3.233 -10.177 1.00 86.94 86 ILE A O 1
ATOM 673 N N . GLY A 1 87 ? 6.425 3.208 -12.177 1.00 86.25 87 GLY A N 1
ATOM 674 C CA . GLY A 1 87 ? 5.079 3.405 -11.633 1.00 86.25 87 GLY A CA 1
ATOM 675 C C . GLY A 1 87 ? 4.667 2.286 -10.673 1.00 86.25 87 GLY A C 1
ATOM 676 O O . GLY A 1 87 ? 4.176 2.554 -9.575 1.00 86.25 87 GLY A O 1
ATOM 677 N N . MET A 1 88 ? 4.945 1.029 -11.034 1.00 86.81 88 MET A N 1
ATOM 678 C CA . MET A 1 88 ? 4.657 -0.122 -10.170 1.00 86.81 88 MET A CA 1
ATOM 679 C C . MET A 1 88 ? 5.509 -0.129 -8.892 1.00 86.81 88 MET A C 1
ATOM 681 O O . MET A 1 88 ? 4.994 -0.454 -7.820 1.00 86.81 88 MET A O 1
ATOM 685 N N . TYR A 1 89 ? 6.781 0.275 -8.967 1.00 87.75 89 TYR A N 1
ATOM 686 C CA . TYR A 1 89 ? 7.623 0.406 -7.773 1.00 87.75 89 TYR A CA 1
ATOM 687 C C . TYR A 1 89 ? 7.149 1.518 -6.836 1.00 87.75 89 TYR A C 1
ATOM 689 O O . TYR A 1 89 ? 7.139 1.321 -5.622 1.00 87.75 89 TYR A O 1
ATOM 697 N N . ILE A 1 90 ? 6.704 2.657 -7.370 1.00 88.94 90 ILE A N 1
ATOM 698 C CA . ILE A 1 90 ? 6.139 3.746 -6.561 1.00 88.94 90 ILE A CA 1
ATOM 699 C C . ILE A 1 90 ? 4.894 3.265 -5.814 1.00 88.94 90 ILE A C 1
ATOM 701 O O . ILE A 1 90 ? 4.785 3.487 -4.608 1.00 88.94 90 ILE A O 1
ATOM 705 N N . LEU A 1 91 ? 3.997 2.545 -6.495 1.00 89.19 91 LEU A N 1
ATOM 706 C CA . LEU A 1 91 ? 2.827 1.939 -5.854 1.00 89.19 91 LEU A CA 1
ATOM 707 C C . LEU A 1 91 ? 3.239 0.980 -4.727 1.00 89.19 91 LEU A C 1
ATOM 709 O O . LEU A 1 91 ? 2.697 1.062 -3.624 1.00 89.19 91 LEU A O 1
ATOM 713 N N . ALA A 1 92 ? 4.236 0.120 -4.958 1.00 88.31 92 ALA A N 1
ATOM 714 C CA . ALA A 1 92 ? 4.754 -0.781 -3.930 1.00 88.31 92 ALA A CA 1
ATOM 715 C C . ALA A 1 92 ? 5.346 -0.025 -2.722 1.00 88.31 92 ALA A C 1
ATOM 717 O O . ALA A 1 92 ? 5.076 -0.396 -1.580 1.00 88.31 92 ALA A O 1
ATOM 718 N N . ILE A 1 93 ? 6.098 1.057 -2.946 1.00 88.88 93 ILE A N 1
ATOM 719 C CA . ILE A 1 93 ? 6.687 1.879 -1.875 1.00 88.88 93 ILE A CA 1
ATOM 720 C C . ILE A 1 93 ? 5.596 2.553 -1.036 1.00 88.88 93 ILE A C 1
ATOM 722 O O . ILE A 1 93 ? 5.637 2.477 0.192 1.00 88.88 93 ILE A O 1
ATOM 72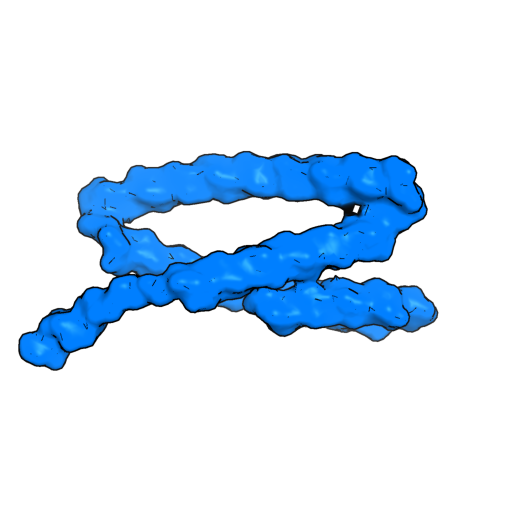6 N N . VAL A 1 94 ? 4.592 3.164 -1.671 1.00 89.50 94 VAL A N 1
ATOM 727 C CA . VAL A 1 94 ? 3.474 3.811 -0.961 1.00 89.50 94 VAL A CA 1
ATOM 728 C C . VAL A 1 94 ? 2.706 2.799 -0.102 1.00 89.50 94 VAL A C 1
ATOM 730 O O . VAL A 1 94 ? 2.334 3.105 1.032 1.00 89.50 94 VAL A O 1
ATOM 733 N N . LEU A 1 95 ? 2.538 1.564 -0.583 1.00 88.44 95 LEU A N 1
ATOM 734 C CA . LEU A 1 95 ? 1.932 0.479 0.196 1.00 88.44 95 LEU A CA 1
ATOM 735 C C . LEU A 1 95 ? 2.769 0.070 1.411 1.00 88.44 95 LEU A C 1
ATOM 737 O O . LEU A 1 95 ? 2.207 -0.216 2.470 1.00 88.44 95 LEU A O 1
ATOM 741 N N . LEU A 1 96 ? 4.096 0.038 1.279 1.00 89.25 96 LEU A N 1
ATOM 742 C CA . LEU A 1 96 ? 4.991 -0.250 2.401 1.00 89.25 96 LEU A CA 1
ATOM 743 C C . LEU A 1 96 ? 4.970 0.873 3.441 1.00 89.25 96 LEU A C 1
ATOM 745 O O . LEU A 1 96 ? 4.937 0.581 4.635 1.00 89.25 96 LEU A O 1
ATOM 749 N N . ILE A 1 97 ? 4.904 2.134 3.007 1.00 89.50 97 ILE A N 1
ATOM 750 C CA . ILE A 1 97 ? 4.716 3.282 3.903 1.00 89.50 97 ILE A CA 1
ATOM 751 C C . ILE A 1 97 ? 3.390 3.138 4.659 1.00 89.50 97 ILE A C 1
ATOM 753 O O . ILE A 1 97 ? 3.371 3.216 5.885 1.00 89.50 97 ILE A O 1
ATOM 757 N N . GLY A 1 98 ? 2.291 2.838 3.960 1.00 86.38 98 GLY A N 1
ATOM 758 C CA . GLY A 1 98 ? 0.997 2.577 4.596 1.00 86.38 98 GLY A CA 1
ATOM 759 C C . GLY A 1 98 ? 1.051 1.418 5.59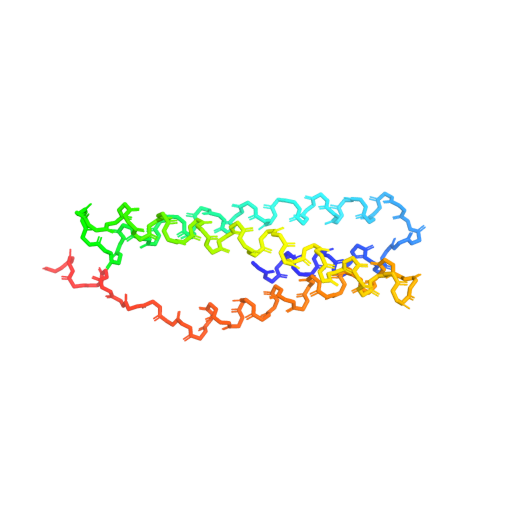8 1.00 86.38 98 GLY A C 1
ATOM 760 O O . GLY A 1 98 ? 0.495 1.515 6.691 1.00 86.38 98 GLY A O 1
ATOM 761 N N . CYS A 1 99 ? 1.771 0.343 5.270 1.00 85.88 99 CYS A N 1
ATOM 762 C CA . CYS A 1 99 ? 1.990 -0.776 6.184 1.00 85.88 99 CYS A CA 1
ATOM 763 C C . CYS A 1 99 ? 2.765 -0.353 7.436 1.00 85.88 99 CYS A C 1
ATOM 765 O O . CYS A 1 99 ? 2.423 -0.776 8.538 1.00 85.88 99 CYS A O 1
ATOM 767 N N . PHE A 1 100 ? 3.790 0.483 7.273 1.00 88.56 100 PHE A N 1
ATOM 768 C CA . PHE A 1 100 ? 4.561 1.023 8.384 1.00 88.56 100 PHE A CA 1
ATOM 769 C C . PHE A 1 100 ? 3.678 1.871 9.305 1.00 88.56 100 PHE A C 1
ATOM 771 O O . PHE A 1 100 ? 3.647 1.619 10.505 1.00 88.56 100 PHE A O 1
ATOM 778 N N . PHE A 1 101 ? 2.881 2.793 8.757 1.00 85.62 101 PHE A N 1
ATOM 779 C CA . PHE A 1 101 ? 1.939 3.585 9.557 1.00 85.62 101 PHE A CA 1
ATOM 780 C C . PHE A 1 101 ? 0.933 2.710 10.313 1.00 85.62 101 PHE A C 1
ATOM 782 O O . PHE A 1 101 ? 0.746 2.909 11.510 1.00 85.62 101 PHE 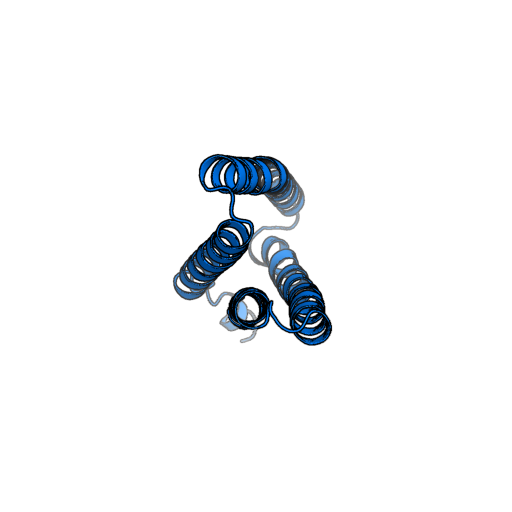A O 1
ATOM 789 N N . ASN A 1 102 ? 0.343 1.703 9.661 1.00 82.06 102 ASN A N 1
ATOM 790 C CA . ASN A 1 102 ? -0.559 0.762 10.335 1.00 82.06 102 ASN A CA 1
ATOM 791 C C . ASN A 1 102 ? 0.142 -0.028 11.453 1.00 82.06 102 ASN A C 1
ATOM 793 O O . ASN A 1 102 ? -0.465 -0.285 12.485 1.00 82.06 102 ASN A O 1
ATOM 797 N N . ALA A 1 103 ? 1.411 -0.405 11.279 1.00 82.75 103 ALA A N 1
ATOM 798 C CA . ALA A 1 103 ? 2.170 -1.114 12.310 1.00 82.75 103 ALA A CA 1
ATOM 799 C C . ALA A 1 103 ? 2.536 -0.215 13.507 1.00 82.75 103 ALA A C 1
ATOM 801 O O . ALA A 1 103 ? 2.591 -0.686 14.644 1.00 82.75 103 ALA A O 1
ATOM 802 N N . VAL A 1 104 ? 2.796 1.071 13.256 1.00 83.25 104 VAL A N 1
ATOM 803 C CA . VAL A 1 104 ? 3.124 2.063 14.292 1.00 83.25 104 VAL A CA 1
ATOM 804 C C . VAL A 1 104 ? 1.882 2.454 15.095 1.00 83.25 104 VAL A C 1
ATOM 806 O O . VAL A 1 104 ? 1.958 2.608 16.316 1.00 83.25 104 VAL A O 1
ATOM 809 N N . ILE A 1 105 ? 0.732 2.581 14.431 1.00 78.12 105 ILE A N 1
ATOM 810 C CA . ILE A 1 105 ? -0.544 2.893 15.073 1.00 78.12 105 ILE A CA 1
ATOM 811 C C . ILE A 1 105 ? -1.070 1.618 15.743 1.00 78.12 105 ILE A C 1
ATOM 813 O O . ILE A 1 105 ? -1.837 0.846 15.173 1.00 78.12 105 ILE A O 1
ATOM 817 N N . LYS A 1 1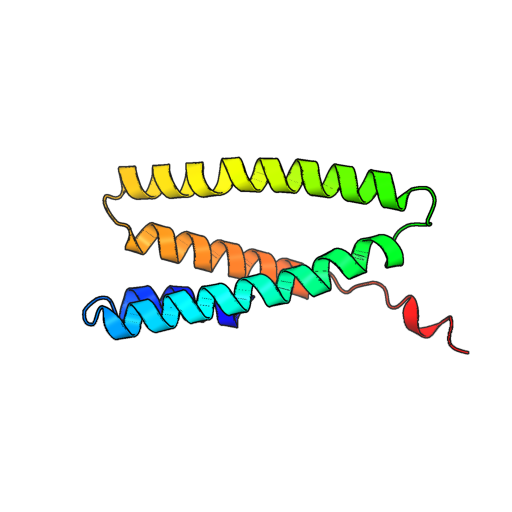06 ? -0.658 1.382 16.992 1.00 61.97 106 LYS A N 1
ATOM 818 C CA . LYS A 1 106 ? -1.311 0.387 17.849 1.00 61.97 106 LYS A CA 1
ATOM 819 C C . LYS A 1 106 ? -2.729 0.875 18.127 1.00 61.97 106 LYS A C 1
ATOM 821 O O . LYS A 1 106 ? -2.901 1.881 18.813 1.00 61.97 106 LYS A O 1
ATOM 826 N N . LEU A 1 107 ? -3.730 0.174 17.595 1.00 60.03 107 LEU A N 1
ATOM 827 C CA . LEU A 1 107 ? -5.121 0.420 17.964 1.00 60.03 107 LEU A CA 1
ATOM 828 C C . LEU A 1 107 ? -5.234 0.393 19.501 1.00 60.03 107 LEU A C 1
ATOM 830 O O . LEU A 1 107 ? -4.714 -0.546 20.116 1.00 60.03 107 LEU A O 1
ATOM 834 N N . PRO A 1 108 ? -5.881 1.385 20.137 1.00 53.94 108 PRO A N 1
ATOM 835 C CA . PRO A 1 108 ? -6.130 1.328 21.566 1.00 53.94 108 PRO A CA 1
ATOM 836 C C . PRO A 1 108 ? -6.955 0.073 21.865 1.00 53.94 108 PRO A C 1
ATOM 838 O O . PRO A 1 108 ? -7.958 -0.215 21.214 1.00 53.94 108 PRO A O 1
ATOM 841 N N . THR A 1 109 ? -6.485 -0.705 22.837 1.00 56.22 109 THR A N 1
ATOM 842 C CA . THR A 1 109 ? -7.020 -2.004 23.269 1.00 56.22 109 THR A CA 1
ATOM 843 C C . THR A 1 109 ? -8.378 -1.870 23.981 1.00 56.22 109 THR A C 1
ATOM 845 O O . THR A 1 109 ? -8.584 -2.464 25.034 1.00 56.22 109 THR A O 1
ATOM 848 N N . ILE A 1 110 ? -9.323 -1.098 23.438 1.00 52.62 110 ILE A N 1
ATOM 849 C CA . ILE A 1 110 ? -10.624 -0.809 24.074 1.00 52.62 110 ILE A CA 1
ATOM 850 C C . ILE A 1 110 ? -11.502 -2.075 24.182 1.00 52.62 110 ILE A C 1
ATOM 852 O O . ILE A 1 110 ? -12.438 -2.141 24.970 1.00 52.62 110 ILE A O 1
ATOM 856 N N . ILE A 1 111 ? -11.144 -3.156 23.481 1.00 55.09 111 ILE A N 1
ATOM 857 C CA . ILE A 1 111 ? -11.885 -4.427 23.497 1.00 55.09 111 ILE A CA 1
ATOM 858 C C . ILE A 1 111 ? -11.538 -5.312 24.716 1.00 55.09 111 ILE A C 1
ATOM 860 O O . ILE A 1 111 ? -12.272 -6.253 25.007 1.00 55.09 111 ILE A O 1
ATOM 864 N N . LYS A 1 112 ? -10.459 -5.041 25.472 1.00 49.00 112 LYS A N 1
ATOM 865 C CA . LYS A 1 112 ? -10.146 -5.856 26.668 1.00 49.00 112 LYS A CA 1
ATOM 866 C C . LYS A 1 112 ? -10.966 -5.499 27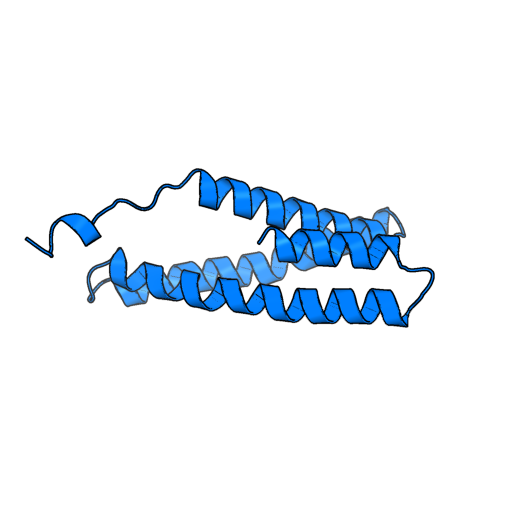.908 1.00 49.00 112 LYS A C 1
ATOM 868 O O . LYS A 1 112 ? -11.036 -6.329 28.806 1.00 49.00 112 LYS A O 1
ATOM 873 N N . GLU A 1 113 ? -11.574 -4.317 27.963 1.00 48.22 113 GLU A N 1
ATOM 874 C CA . GLU A 1 113 ? -12.237 -3.838 29.184 1.00 48.22 113 GLU A CA 1
ATOM 875 C C . GLU A 1 113 ? -13.751 -4.096 29.195 1.00 48.22 113 GLU A C 1
ATOM 877 O O . GLU A 1 113 ? -14.309 -4.361 30.248 1.00 48.22 113 GLU A O 1
ATOM 882 N N . ASN A 1 114 ? -14.411 -4.176 28.034 1.00 41.44 114 ASN A N 1
ATOM 883 C CA . ASN A 1 114 ? -15.852 -4.476 27.939 1.00 41.44 114 ASN A CA 1
ATOM 884 C C . ASN A 1 114 ? -16.166 -5.993 27.911 1.00 41.44 114 ASN A C 1
ATOM 886 O O . ASN A 1 114 ? -17.131 -6.447 27.297 1.00 41.44 114 ASN A O 1
ATOM 890 N N . ARG A 1 115 ? -15.284 -6.810 28.499 1.00 49.00 115 ARG A N 1
ATOM 891 C CA . ARG A 1 115 ? -15.428 -8.274 28.608 1.00 49.00 115 ARG A CA 1
ATOM 892 C C . ARG A 1 115 ? -15.070 -8.825 29.996 1.00 49.00 115 ARG A C 1
ATOM 894 O O . ARG A 1 115 ? -14.889 -10.036 30.109 1.00 49.00 115 ARG A O 1
ATOM 901 N N . ASN A 1 116 ? -14.995 -7.968 31.015 1.00 40.31 116 ASN A N 1
ATOM 902 C CA . ASN A 1 116 ? -14.932 -8.376 32.421 1.00 40.31 116 ASN A CA 1
ATOM 903 C C . ASN A 1 116 ? -16.156 -7.859 33.168 1.00 40.31 116 ASN A C 1
ATOM 905 O O . ASN A 1 116 ? -16.475 -6.665 32.984 1.00 40.31 116 ASN A O 1
#

Sequence (116 aa):
MIFFALSLTFSVKFKANIWTSYVFLALAGVFIHDYYSSFWSLPPMLFESDVSGDARGFINGIGCLGGFIGPYLVGLVMTYTNSSDIGMYILAIVLLIGCFFNAVIKLPTIIKENRN

Radius of gyration: 17.77 Å; chains: 1; bounding box: 35×28×52 Å

pLDDT: mean 84.41, std 11.37, range [40.31, 95.12]